Protein AF-A0A8C2QDZ1-F1 (afdb_monomer_lite)

pLDDT: mean 70.51, std 19.2, range [42.56, 98.12]

Radius of gyration: 37.59 Å; chains: 1; bounding box: 65×62×98 Å

Secondary structure (DSSP, 8-state):
---------------PPP-PPPP----------------------------------HHHHHHHHHHHHHHHHHHHHHHHHHHHTT--TTHHHHHHHHHHHHHHHHHHHHHHHHHH--S---GGG-----PPP-

Sequence (134 aa):
GVRLTPTLDPSEYKTTPIRVPRTSGFRRAELGFGRSCHGAFRSPCSSPKLEEDDEISEETLNSDIQKLKEKRDMLDKEISQLVKEGYRVGELEDHIALLHEYNDIKDVAQMLLGKLELRGRPIASMSYNLEPVS

Foldseek 3Di:
DDDDDDDDDPDDDDDDDDDDDDDDDDDDDDDDDDPPPPPDDDPPPPPVPPPDPPPCDVVNVVVVVVVVVVVVVVVVVVVVVCVVVVDDPCPVVVVVVVVVVVVVVVVVVVVVVVVVPPDDDPCVVVPDPPDDDD

Structure (mmCIF, N/CA/C/O backbone):
data_AF-A0A8C2QDZ1-F1
#
_entry.id   AF-A0A8C2QDZ1-F1
#
loop_
_atom_site.group_PDB
_atom_site.id
_atom_site.type_symbol
_atom_site.label_atom_id
_atom_site.label_alt_id
_atom_site.label_comp_id
_atom_site.label_asym_id
_atom_site.label_entity_id
_atom_site.label_seq_id
_atom_site.pdbx_PDB_ins_code
_atom_site.Cartn_x
_atom_site.Cartn_y
_atom_site.Cartn_z
_atom_site.occupancy
_atom_site.B_iso_or_equiv
_atom_site.auth_seq_id
_atom_site.auth_comp_id
_atom_site.auth_asym_id
_atom_site.auth_atom_id
_atom_site.pdbx_PDB_model_num
ATOM 1 N N . GLY A 1 1 ? 32.221 -45.473 -17.466 1.00 43.06 1 GLY A N 1
ATOM 2 C CA . GLY A 1 1 ? 32.905 -44.214 -17.123 1.00 43.06 1 GLY A CA 1
ATOM 3 C C . GLY A 1 1 ? 32.110 -43.539 -16.036 1.00 43.06 1 GLY A C 1
ATOM 4 O O . GLY A 1 1 ? 30.941 -43.261 -16.258 1.00 43.06 1 GLY A O 1
ATOM 5 N N . VAL A 1 2 ? 32.689 -43.418 -14.844 1.00 48.28 2 VAL A N 1
ATOM 6 C CA . VAL A 1 2 ? 31.997 -43.015 -13.612 1.00 48.28 2 VAL A CA 1
ATOM 7 C C . VAL A 1 2 ? 31.783 -41.498 -13.591 1.00 48.28 2 VAL A C 1
ATOM 9 O O . VAL A 1 2 ? 32.693 -40.728 -13.885 1.00 48.28 2 VAL A O 1
ATOM 12 N N . ARG A 1 3 ? 30.551 -41.100 -13.263 1.00 42.56 3 ARG A N 1
ATOM 13 C CA . ARG A 1 3 ? 30.065 -39.728 -13.075 1.00 42.56 3 ARG A CA 1
ATOM 14 C C . ARG A 1 3 ? 30.618 -39.184 -11.753 1.00 42.56 3 ARG A C 1
ATOM 16 O O . ARG A 1 3 ? 30.328 -39.757 -10.710 1.00 42.56 3 ARG A O 1
ATOM 23 N N . LEU A 1 4 ? 31.400 -38.105 -11.786 1.00 53.03 4 LEU A N 1
ATOM 24 C CA . LEU A 1 4 ? 31.871 -37.432 -10.572 1.00 53.03 4 LEU A CA 1
ATOM 25 C C . LEU A 1 4 ? 30.851 -36.370 -10.145 1.00 53.03 4 LEU A C 1
ATOM 27 O O . LEU A 1 4 ? 30.666 -35.363 -10.822 1.00 53.03 4 LEU A O 1
ATOM 31 N N . THR A 1 5 ? 30.188 -36.613 -9.019 1.00 53.25 5 THR A N 1
ATOM 32 C CA . THR A 1 5 ? 29.478 -35.607 -8.220 1.00 53.25 5 THR A CA 1
ATOM 33 C C . THR A 1 5 ? 30.390 -35.192 -7.063 1.00 53.25 5 THR A C 1
ATOM 35 O O . THR A 1 5 ? 30.802 -36.077 -6.307 1.00 53.25 5 THR A O 1
ATOM 38 N N . PRO A 1 6 ? 30.718 -33.903 -6.867 1.00 53.44 6 PRO A N 1
ATOM 39 C CA . PRO A 1 6 ? 31.425 -33.482 -5.668 1.00 53.44 6 PRO A CA 1
ATOM 40 C C . PRO A 1 6 ? 30.433 -33.424 -4.499 1.00 53.44 6 PRO A C 1
ATOM 42 O O . PRO A 1 6 ? 29.517 -32.606 -4.474 1.00 53.44 6 PRO A O 1
ATOM 45 N N . THR A 1 7 ? 30.609 -34.344 -3.553 1.00 44.16 7 THR A N 1
ATOM 46 C CA . THR A 1 7 ? 29.965 -34.333 -2.234 1.00 44.16 7 THR A CA 1
ATOM 47 C C . THR A 1 7 ? 30.751 -33.359 -1.359 1.00 44.16 7 THR A C 1
ATOM 49 O O . THR A 1 7 ? 31.932 -33.590 -1.114 1.00 44.16 7 THR A O 1
ATOM 52 N N . LEU A 1 8 ? 30.134 -32.248 -0.948 1.00 54.06 8 LEU A N 1
ATOM 53 C CA . LEU A 1 8 ? 30.697 -31.336 0.049 1.00 54.06 8 LEU A CA 1
ATOM 54 C C . LEU A 1 8 ? 30.268 -31.815 1.440 1.00 54.06 8 LEU A C 1
ATOM 56 O O . LEU A 1 8 ? 29.078 -31.902 1.734 1.00 54.06 8 LEU A O 1
ATOM 60 N N . ASP A 1 9 ? 31.258 -32.157 2.256 1.00 50.25 9 ASP A N 1
ATOM 61 C CA . ASP A 1 9 ? 31.127 -32.638 3.631 1.00 50.25 9 ASP A CA 1
ATOM 62 C C . ASP A 1 9 ? 30.883 -31.445 4.589 1.00 50.25 9 ASP A C 1
ATOM 64 O O . ASP A 1 9 ? 31.622 -30.455 4.509 1.00 50.25 9 ASP A O 1
ATOM 68 N N . PRO A 1 10 ? 29.876 -31.465 5.487 1.00 50.59 10 PRO A N 1
ATOM 69 C CA . PRO A 1 10 ? 29.631 -30.375 6.428 1.00 50.59 10 PRO A CA 1
ATOM 70 C C . PRO A 1 10 ? 30.567 -30.483 7.643 1.00 50.59 10 PRO A C 1
ATOM 72 O O . PRO A 1 10 ? 30.177 -30.922 8.725 1.00 50.59 10 PRO A O 1
ATOM 75 N N . SER A 1 11 ? 31.821 -30.061 7.473 1.00 45.75 11 SER A N 1
ATOM 76 C CA . SER A 1 11 ? 32.795 -29.978 8.565 1.00 45.75 11 SER A CA 1
ATOM 77 C C . SER A 1 11 ? 32.694 -28.647 9.321 1.00 45.75 11 SER A C 1
ATOM 79 O O . SER A 1 11 ? 33.189 -27.616 8.879 1.00 45.75 11 SER A O 1
ATOM 81 N N . GLU A 1 12 ? 32.078 -28.730 10.500 1.00 46.25 12 GLU A N 1
ATOM 82 C CA . GLU A 1 12 ? 32.500 -28.092 11.756 1.00 46.25 12 GLU A CA 1
ATOM 83 C C . GLU A 1 12 ? 32.737 -26.567 11.793 1.00 46.25 12 GLU A C 1
ATOM 85 O O . GLU A 1 12 ? 33.853 -26.078 11.644 1.00 46.25 12 GLU A O 1
ATOM 90 N N . TYR A 1 13 ? 31.725 -25.818 12.243 1.00 43.84 13 TYR A N 1
ATOM 91 C CA . TYR A 1 13 ? 31.961 -24.632 13.073 1.00 43.84 13 TYR A CA 1
ATOM 92 C C . TYR A 1 13 ? 31.267 -24.813 14.431 1.00 43.84 13 TYR A C 1
ATOM 94 O O . TYR A 1 13 ? 30.077 -24.573 14.609 1.00 43.84 13 TYR A O 1
ATOM 102 N N . LYS A 1 14 ? 32.021 -25.293 15.425 1.00 45.50 14 LYS A N 1
ATOM 103 C CA . LYS A 1 14 ? 31.604 -25.273 16.834 1.00 45.50 14 LYS A CA 1
ATOM 104 C C . LYS A 1 14 ? 32.116 -23.983 17.471 1.00 45.50 14 LYS A C 1
ATOM 106 O O . LYS A 1 14 ? 33.313 -23.827 17.687 1.00 45.50 14 LYS A O 1
ATOM 111 N N . THR A 1 15 ? 31.212 -23.063 17.789 1.00 44.47 15 THR A N 1
ATOM 112 C CA . THR A 1 15 ? 31.514 -21.848 18.558 1.00 44.47 15 THR A CA 1
ATOM 113 C C . THR A 1 15 ? 31.723 -22.208 20.031 1.00 44.47 15 THR A C 1
ATOM 115 O O . THR A 1 15 ? 30.777 -22.571 20.726 1.00 44.47 15 THR A O 1
ATOM 118 N N . THR A 1 16 ? 32.954 -22.111 20.535 1.00 58.91 16 THR A N 1
ATOM 119 C CA . THR A 1 16 ? 33.245 -22.226 21.975 1.00 58.91 16 THR A CA 1
ATOM 120 C C . THR A 1 16 ? 33.203 -20.851 22.651 1.00 58.91 16 THR A C 1
ATOM 122 O O . THR A 1 16 ? 33.806 -19.914 22.122 1.00 58.91 16 THR A O 1
ATOM 125 N N . PRO A 1 17 ? 32.568 -20.695 23.828 1.00 50.66 17 PRO A N 1
ATOM 126 C CA . PRO A 1 17 ? 32.567 -19.427 24.549 1.00 50.66 17 PRO A CA 1
ATOM 127 C C . PRO A 1 17 ? 33.934 -19.152 25.199 1.00 50.66 17 PRO A C 1
ATOM 129 O O . PRO A 1 17 ? 34.522 -20.011 25.859 1.00 50.66 17 PRO A O 1
ATOM 132 N N . ILE A 1 18 ? 34.425 -17.924 25.021 1.00 52.12 18 ILE A N 1
ATOM 133 C CA . ILE A 1 18 ? 35.695 -17.417 25.557 1.00 52.12 18 ILE A CA 1
ATOM 134 C C . ILE A 1 18 ? 35.608 -17.310 27.089 1.00 52.12 18 ILE A C 1
ATOM 136 O O . ILE A 1 18 ? 34.790 -16.568 27.631 1.00 52.12 18 ILE A O 1
ATOM 140 N N . ARG A 1 19 ? 36.468 -18.047 27.805 1.00 54.81 19 ARG A N 1
ATOM 141 C CA . ARG A 1 19 ? 36.566 -18.048 29.275 1.00 54.81 19 ARG A CA 1
ATOM 142 C C . ARG A 1 19 ? 37.693 -17.110 29.714 1.00 54.81 19 ARG A C 1
ATOM 144 O O . ARG A 1 19 ? 38.859 -17.399 29.470 1.00 54.81 19 ARG A O 1
ATOM 151 N N . VAL A 1 20 ? 37.351 -16.004 30.374 1.00 64.31 20 VAL A N 1
ATOM 152 C CA . VAL A 1 20 ? 38.337 -15.052 30.920 1.00 64.31 20 VAL A CA 1
ATOM 153 C C . VAL A 1 20 ? 38.997 -15.562 32.219 1.00 64.31 20 VAL A C 1
ATOM 155 O O . VAL A 1 20 ? 38.351 -16.291 32.983 1.00 64.31 20 VAL A O 1
ATOM 158 N N . PRO A 1 21 ? 40.267 -15.197 32.501 1.00 49.44 21 PRO A N 1
ATOM 159 C CA . PRO A 1 21 ? 41.013 -15.693 33.660 1.00 49.44 21 PRO A CA 1
ATOM 160 C C . PRO A 1 21 ? 40.544 -15.059 34.978 1.00 49.44 21 PRO A C 1
ATOM 162 O O . PRO A 1 21 ? 40.363 -13.847 35.070 1.00 49.44 21 PRO A O 1
ATOM 165 N N . ARG A 1 22 ? 40.388 -15.879 36.024 1.00 54.06 22 ARG A N 1
ATOM 166 C CA . ARG A 1 22 ? 40.123 -15.425 37.399 1.00 54.06 22 ARG A CA 1
ATOM 167 C C . ARG A 1 22 ? 41.445 -15.106 38.095 1.00 54.06 22 ARG A C 1
ATOM 169 O O . ARG A 1 22 ? 42.317 -15.969 38.151 1.00 54.06 22 ARG A O 1
ATOM 176 N N . THR A 1 23 ? 41.584 -13.905 38.649 1.00 55.78 23 THR A N 1
ATOM 177 C CA . THR A 1 23 ? 42.732 -13.537 39.485 1.00 55.78 23 THR A CA 1
ATOM 178 C C . THR A 1 23 ? 42.529 -14.029 40.919 1.00 55.78 23 THR A C 1
ATOM 180 O O . THR A 1 23 ? 41.459 -13.889 41.510 1.00 55.78 23 THR A O 1
ATOM 1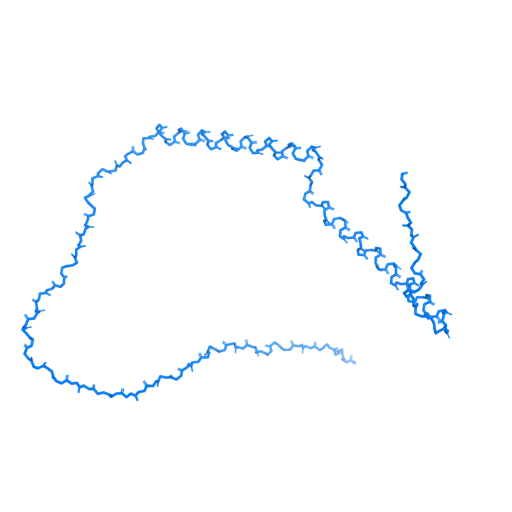83 N N . SER A 1 24 ? 43.574 -14.647 41.469 1.00 50.00 24 SER A N 1
ATOM 184 C CA . SER A 1 24 ? 43.667 -15.136 42.844 1.00 50.00 24 SER A CA 1
ATOM 185 C C . SER A 1 24 ? 44.666 -14.292 43.644 1.00 50.00 24 SER A C 1
ATOM 187 O O . SER A 1 24 ? 45.835 -14.221 43.267 1.00 50.00 24 SER A O 1
ATOM 189 N N . GLY A 1 25 ? 44.237 -13.728 44.775 1.00 43.53 25 GLY A N 1
ATOM 190 C CA . GLY A 1 25 ? 45.104 -13.179 45.832 1.00 43.53 25 GLY A CA 1
ATOM 191 C C . GLY A 1 25 ? 44.264 -12.579 46.970 1.00 43.53 25 GLY A C 1
ATOM 192 O O . GLY A 1 25 ? 43.499 -11.661 46.718 1.00 43.53 25 GLY A O 1
ATOM 193 N N . PHE A 1 26 ? 44.150 -13.249 48.132 1.00 43.72 26 PHE A N 1
ATOM 194 C CA . PHE A 1 26 ? 44.884 -12.997 49.402 1.00 43.72 26 PHE A CA 1
ATOM 195 C C . PHE A 1 26 ? 44.645 -11.570 49.968 1.00 43.72 26 PHE A C 1
ATOM 197 O O . PHE A 1 26 ? 44.953 -10.607 49.289 1.00 43.72 26 PHE A O 1
ATOM 204 N N . ARG A 1 27 ? 44.147 -11.308 51.193 1.00 49.94 27 ARG A N 1
ATOM 205 C CA . ARG A 1 27 ? 44.228 -12.019 52.485 1.00 49.94 27 ARG A CA 1
ATOM 206 C C . ARG A 1 27 ? 43.042 -11.732 53.426 1.00 49.94 27 ARG A C 1
ATOM 208 O O . ARG A 1 27 ? 42.390 -10.700 53.355 1.00 49.94 27 ARG A O 1
ATOM 215 N N . ARG A 1 28 ? 42.861 -12.676 54.354 1.00 49.94 28 ARG A N 1
ATOM 216 C CA . ARG A 1 28 ? 42.009 -12.672 55.552 1.00 49.94 28 ARG A CA 1
ATOM 217 C C . ARG A 1 28 ? 42.552 -11.680 56.600 1.00 49.94 28 ARG A C 1
ATOM 219 O O . ARG A 1 28 ? 43.743 -11.736 56.895 1.00 49.94 28 ARG A O 1
ATOM 226 N N . ALA A 1 29 ? 41.688 -10.840 57.171 1.00 46.72 29 ALA A N 1
ATOM 227 C CA . ALA A 1 29 ? 41.928 -10.124 58.426 1.00 46.72 29 ALA A CA 1
ATOM 228 C C . ALA A 1 29 ? 40.986 -10.694 59.497 1.00 46.72 29 ALA A C 1
ATOM 230 O O . ALA A 1 29 ? 39.796 -10.885 59.247 1.00 46.72 29 ALA A O 1
ATOM 231 N N . GLU A 1 30 ? 41.549 -11.031 60.652 1.00 55.72 30 GLU A N 1
ATOM 232 C CA . GLU A 1 30 ? 40.835 -11.509 61.830 1.00 55.72 30 GLU A CA 1
ATOM 233 C C . GLU A 1 30 ? 40.047 -10.368 62.479 1.00 55.72 30 GLU A C 1
ATOM 235 O O . GLU A 1 30 ? 40.611 -9.325 62.800 1.00 55.72 30 GLU A O 1
ATOM 240 N N . LEU A 1 31 ? 38.761 -10.597 62.743 1.00 50.75 31 LEU A N 1
ATOM 241 C CA . LEU A 1 31 ? 38.043 -9.934 63.826 1.00 50.75 31 LEU A CA 1
ATOM 242 C C . LEU A 1 31 ? 37.260 -11.007 64.575 1.00 50.75 31 LEU A C 1
ATOM 244 O O . LEU A 1 31 ? 36.346 -11.638 64.042 1.00 50.75 31 LEU A O 1
ATOM 248 N N . GLY A 1 32 ? 37.715 -11.260 65.798 1.00 48.34 32 GLY A N 1
ATOM 249 C CA . GLY A 1 32 ? 37.100 -12.190 66.725 1.00 48.34 32 GLY A CA 1
ATOM 250 C C . GLY A 1 32 ? 35.723 -11.735 67.207 1.00 48.34 32 GLY A C 1
ATOM 251 O O . GLY A 1 32 ? 35.344 -10.571 67.113 1.00 48.34 32 GLY A O 1
ATOM 252 N N . PHE A 1 33 ? 35.016 -12.708 67.784 1.00 55.09 33 PHE A N 1
ATOM 253 C CA . PHE A 1 33 ? 33.851 -12.542 68.655 1.00 55.09 33 PHE A CA 1
ATOM 254 C C . PHE A 1 33 ? 32.643 -11.802 68.055 1.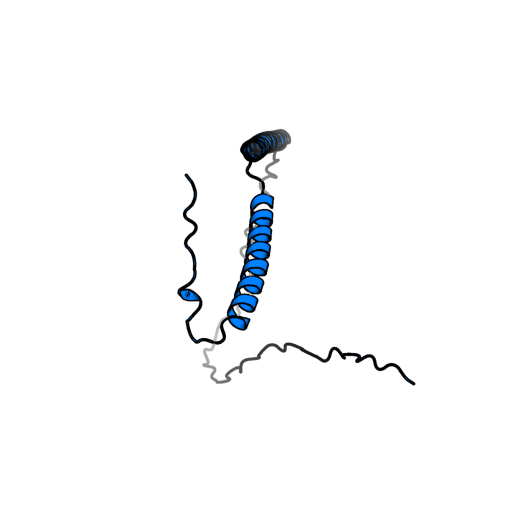00 55.09 33 PHE A C 1
ATOM 256 O O . PHE A 1 33 ? 32.155 -10.802 68.577 1.00 55.09 33 PHE A O 1
ATOM 263 N N . GLY A 1 34 ? 32.068 -12.394 67.007 1.00 50.75 34 GLY A N 1
ATOM 264 C CA . GLY A 1 34 ? 30.666 -12.187 66.647 1.00 50.75 34 GLY A CA 1
ATOM 265 C C . GLY A 1 34 ? 29.792 -13.220 67.355 1.00 50.75 34 GLY A C 1
ATOM 266 O O . GLY A 1 34 ? 30.008 -14.419 67.207 1.00 50.75 34 GLY A O 1
ATOM 267 N N . ARG A 1 35 ? 28.837 -12.748 68.156 1.00 59.88 35 ARG A N 1
ATOM 268 C CA . ARG A 1 35 ? 27.823 -13.533 68.877 1.00 59.88 35 ARG A CA 1
ATOM 269 C C . ARG A 1 35 ? 27.196 -14.614 67.989 1.00 59.88 35 ARG A C 1
ATOM 271 O O . ARG A 1 35 ? 27.047 -14.422 66.789 1.00 59.88 35 ARG A O 1
ATOM 278 N N . SER A 1 36 ? 26.777 -15.719 68.605 1.00 57.75 36 SER A N 1
ATOM 279 C CA . SER A 1 36 ? 25.905 -16.716 67.975 1.00 57.75 36 SER A CA 1
ATOM 280 C C . SER A 1 36 ? 24.672 -16.025 67.376 1.00 57.75 36 SER A C 1
ATOM 282 O O . SER A 1 36 ? 23.740 -15.664 68.091 1.00 57.75 36 SER A O 1
ATOM 284 N N . CYS A 1 37 ? 24.687 -15.817 66.061 1.00 58.50 37 CYS A N 1
ATOM 285 C CA . CYS A 1 37 ? 23.554 -15.343 65.273 1.00 58.50 37 CYS A CA 1
ATOM 286 C C . CYS A 1 37 ? 22.811 -16.547 64.683 1.00 58.50 37 CYS A C 1
ATOM 288 O O . CYS A 1 37 ? 22.511 -16.574 63.494 1.00 58.50 37 CYS A O 1
ATOM 290 N N . HIS A 1 38 ? 22.510 -17.565 65.493 1.00 60.78 38 HIS A N 1
ATOM 291 C CA . HIS A 1 38 ? 21.532 -18.592 65.120 1.00 60.78 38 HIS A CA 1
ATOM 292 C C . HIS A 1 38 ? 20.103 -18.065 65.317 1.00 60.78 38 HIS A C 1
ATOM 294 O O . HIS A 1 38 ? 19.281 -18.659 66.007 1.00 60.78 38 HIS A O 1
ATOM 300 N N . GLY A 1 39 ? 19.804 -16.924 64.699 1.00 65.00 39 GLY A N 1
ATOM 301 C CA . GLY A 1 39 ? 18.439 -16.576 64.346 1.00 65.00 39 GLY A CA 1
ATOM 302 C C . GLY A 1 39 ? 18.221 -17.071 62.927 1.00 65.00 39 GLY A C 1
ATOM 303 O O . GLY A 1 39 ? 18.909 -16.611 62.018 1.00 65.00 39 GLY A O 1
ATOM 304 N N . ALA A 1 40 ? 17.306 -18.019 62.718 1.00 73.06 40 ALA A N 1
ATOM 305 C CA . ALA A 1 40 ? 16.857 -18.324 61.365 1.00 73.06 40 ALA A CA 1
ATOM 306 C C . ALA A 1 40 ? 16.427 -17.009 60.692 1.00 73.06 40 ALA A C 1
ATOM 308 O O . ALA A 1 40 ? 15.682 -16.232 61.296 1.00 73.06 40 ALA A O 1
ATOM 309 N N . PHE A 1 41 ? 16.917 -16.750 59.476 1.00 69.81 41 PHE A N 1
ATOM 310 C CA . PHE A 1 41 ? 16.481 -15.606 58.683 1.00 69.81 41 PHE A CA 1
ATOM 311 C C . PHE A 1 41 ? 14.967 -15.710 58.507 1.00 69.81 41 PHE A C 1
ATOM 313 O O . PHE A 1 41 ? 14.467 -16.569 57.782 1.00 69.81 41 PHE A O 1
ATOM 320 N N . ARG A 1 42 ? 14.227 -14.863 59.219 1.00 70.94 42 ARG A N 1
ATOM 321 C CA . ARG A 1 42 ? 12.821 -14.636 58.927 1.00 70.94 42 ARG A CA 1
ATOM 322 C C . ARG A 1 42 ? 12.816 -13.610 57.816 1.00 70.94 42 ARG A C 1
ATOM 324 O O . ARG A 1 42 ? 13.094 -12.438 58.060 1.00 70.94 42 ARG A O 1
ATOM 331 N N . SER A 1 43 ? 12.566 -14.071 56.594 1.00 66.06 43 SER A N 1
ATOM 332 C CA . SER A 1 43 ? 12.232 -13.160 55.511 1.00 66.06 43 SER A CA 1
ATOM 333 C C . SER A 1 43 ? 11.103 -12.255 56.002 1.00 66.06 43 SER A C 1
ATOM 335 O O . SER A 1 43 ? 10.177 -12.756 56.654 1.00 66.06 43 SER A O 1
ATOM 337 N N . PRO A 1 44 ? 11.136 -10.946 55.708 1.00 64.50 44 PRO A N 1
ATOM 338 C CA . PRO A 1 44 ? 9.928 -10.147 55.692 1.00 64.50 44 PRO A CA 1
ATOM 339 C C . PRO A 1 44 ? 9.022 -10.774 54.630 1.00 64.50 44 PRO A C 1
ATOM 341 O O . PRO A 1 44 ? 9.029 -10.394 53.466 1.00 64.50 44 PRO A O 1
ATOM 344 N N . CYS A 1 45 ? 8.292 -11.824 55.000 1.00 60.47 45 CYS A N 1
ATOM 345 C CA . CYS A 1 45 ? 7.116 -12.223 54.268 1.00 60.47 45 CYS A CA 1
ATOM 346 C C . CYS A 1 45 ? 6.121 -11.107 54.540 1.00 60.47 45 CYS A C 1
ATOM 348 O O . CYS A 1 45 ? 5.304 -11.180 55.453 1.00 60.47 45 CYS A O 1
ATOM 350 N N . SER A 1 46 ? 6.206 -10.058 53.729 1.00 58.88 46 SER A N 1
ATOM 351 C CA . SER A 1 46 ? 5.011 -9.397 53.252 1.00 58.88 46 SER A CA 1
ATOM 352 C C . SER A 1 46 ? 4.253 -10.481 52.492 1.00 58.88 46 SER A C 1
ATOM 354 O O . SER A 1 46 ? 4.359 -10.587 51.277 1.00 58.88 46 SER A O 1
ATOM 356 N N . SER A 1 47 ? 3.560 -11.376 53.199 1.00 61.59 47 SER A N 1
ATOM 357 C CA . SER A 1 47 ? 2.367 -11.933 52.593 1.00 61.59 47 SER A CA 1
ATOM 358 C C . SER A 1 47 ? 1.524 -10.693 52.319 1.00 61.59 47 SER A C 1
ATOM 360 O O . SER A 1 47 ? 1.182 -10.000 53.290 1.00 61.59 47 SER A O 1
ATOM 362 N N . PRO A 1 48 ? 1.228 -10.350 51.053 1.00 55.19 48 PRO A N 1
ATOM 363 C CA . PRO A 1 48 ? 0.046 -9.547 50.837 1.00 55.19 48 PRO A CA 1
ATOM 364 C C . PRO A 1 48 ? -1.032 -10.320 51.579 1.00 55.19 48 PRO A C 1
ATOM 366 O O . PRO A 1 48 ? -1.122 -11.549 51.450 1.00 55.19 48 PRO A O 1
ATOM 369 N N . LYS A 1 49 ? -1.760 -9.641 52.461 1.00 53.12 49 LYS A N 1
ATOM 370 C CA . LYS A 1 49 ? -2.998 -10.233 52.928 1.00 53.12 49 LYS A CA 1
ATOM 371 C C . LYS A 1 49 ? -3.712 -10.698 51.664 1.00 53.12 49 LYS A C 1
ATOM 373 O O . LYS A 1 49 ? -3.725 -9.972 50.669 1.00 53.12 49 LYS A O 1
ATOM 378 N N . LEU A 1 50 ? -4.227 -11.917 51.701 1.00 56.88 50 LEU A N 1
ATOM 379 C CA . LEU A 1 50 ? -5.240 -12.375 50.768 1.00 56.88 50 LEU A CA 1
ATOM 380 C C . LEU A 1 50 ? -6.503 -11.540 51.080 1.00 56.88 50 LEU A C 1
ATOM 382 O O . LEU A 1 50 ? -7.471 -12.034 51.641 1.00 56.88 50 LEU A O 1
ATOM 386 N N . GLU A 1 51 ? -6.392 -10.221 50.925 1.00 50.28 51 GLU A N 1
ATOM 387 C CA . GLU A 1 51 ? -7.476 -9.261 50.976 1.00 50.28 51 GLU A CA 1
ATOM 388 C C . GLU A 1 51 ? -8.032 -9.307 49.571 1.00 50.28 51 GLU A C 1
ATOM 390 O O . GLU A 1 51 ? -7.486 -8.686 48.669 1.00 50.28 51 GLU A O 1
ATOM 395 N N . GLU A 1 52 ? -9.053 -10.154 49.467 1.00 50.31 52 GLU A N 1
ATOM 396 C CA . GLU A 1 52 ? -10.082 -10.133 48.447 1.00 50.31 52 GLU A CA 1
ATOM 397 C C . GLU A 1 52 ? -9.529 -10.496 47.065 1.00 50.31 52 GLU A C 1
ATOM 399 O O . GLU A 1 52 ? -8.718 -9.804 46.454 1.00 50.31 52 GLU A O 1
ATOM 404 N N . ASP A 1 53 ? -9.997 -11.632 46.541 1.00 52.50 53 ASP A N 1
ATOM 405 C CA . ASP A 1 53 ? -10.249 -11.672 45.112 1.00 52.50 53 ASP A CA 1
ATOM 406 C C . ASP A 1 53 ? -11.040 -10.385 44.838 1.00 52.50 53 ASP A C 1
ATOM 408 O O . ASP A 1 53 ? -12.199 -10.279 45.242 1.00 52.50 53 ASP A O 1
ATOM 412 N N . ASP A 1 54 ? -10.382 -9.366 44.272 1.00 56.91 54 ASP A N 1
ATOM 413 C CA . ASP A 1 54 ? -11.053 -8.346 43.481 1.00 56.91 54 ASP A CA 1
ATOM 414 C C . ASP A 1 54 ? -11.800 -9.188 42.453 1.00 56.91 54 ASP A C 1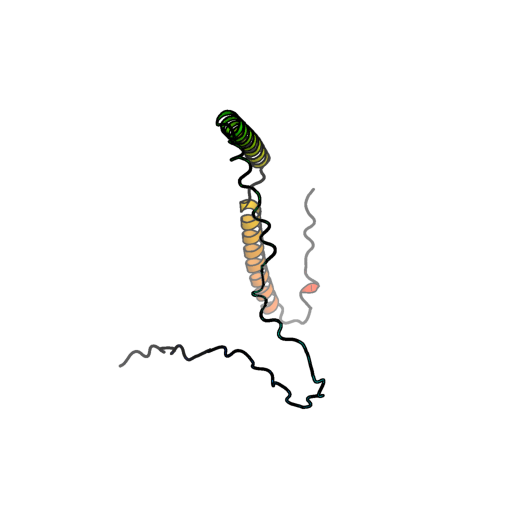
ATOM 416 O O . ASP A 1 54 ? -11.233 -9.634 41.453 1.00 56.91 54 ASP A O 1
ATOM 420 N N . GLU A 1 55 ? -13.029 -9.564 42.800 1.00 60.88 55 GLU A N 1
ATOM 421 C CA . GLU A 1 55 ? -13.942 -10.302 41.963 1.00 60.88 55 GLU A CA 1
ATOM 422 C C . GLU A 1 55 ? -14.199 -9.335 40.822 1.00 60.88 55 GLU A C 1
ATOM 424 O O . GLU A 1 55 ? -15.052 -8.450 40.905 1.00 60.88 55 GLU A O 1
ATOM 429 N N . ILE A 1 56 ? -13.339 -9.413 39.801 1.00 64.81 56 ILE A N 1
ATOM 430 C CA . ILE A 1 56 ? -13.493 -8.723 38.535 1.00 64.81 56 ILE A CA 1
ATOM 431 C C . ILE A 1 56 ? -14.846 -9.217 38.042 1.00 64.81 56 ILE A C 1
ATOM 433 O O . ILE A 1 56 ? -14.963 -10.308 37.486 1.00 64.81 56 ILE A O 1
ATOM 437 N N . SER A 1 57 ? -15.878 -8.442 38.376 1.00 80.19 57 SER A N 1
ATOM 438 C CA . SER A 1 57 ? -17.271 -8.799 38.178 1.00 80.19 57 SER A CA 1
ATOM 439 C C . SER A 1 57 ? -17.446 -9.200 36.724 1.00 80.19 57 SER A C 1
ATOM 441 O O . SER A 1 57 ? -16.878 -8.555 35.833 1.00 80.19 57 SER A O 1
ATOM 443 N N . GLU A 1 58 ? -18.240 -10.234 36.453 1.00 83.19 58 GLU A N 1
ATOM 444 C CA . GLU A 1 58 ? -18.551 -10.627 35.076 1.00 83.19 58 GLU A CA 1
ATOM 445 C C . GLU A 1 58 ? -19.013 -9.426 34.234 1.00 83.19 58 GLU A C 1
ATOM 447 O O . GLU A 1 58 ? -18.736 -9.348 33.039 1.00 83.19 58 GLU A O 1
ATOM 452 N N . GLU A 1 59 ? -19.650 -8.437 34.861 1.00 85.19 59 GLU A N 1
ATOM 453 C CA . GLU A 1 59 ? -20.049 -7.181 34.235 1.00 85.19 59 GLU A CA 1
ATOM 454 C C . GLU A 1 59 ? -18.851 -6.331 33.777 1.00 85.19 59 GLU A C 1
ATOM 456 O O . GLU A 1 59 ? -18.858 -5.809 32.660 1.00 85.19 59 GLU A O 1
ATOM 461 N N . THR A 1 60 ? -17.781 -6.250 34.576 1.00 91.81 60 THR A N 1
ATOM 462 C CA . THR A 1 60 ? -16.537 -5.566 34.182 1.00 91.81 60 THR A CA 1
ATOM 463 C C . THR A 1 60 ? -15.853 -6.276 33.013 1.00 91.81 60 THR A C 1
ATOM 465 O O . THR A 1 60 ? -15.524 -5.618 32.022 1.00 91.81 60 THR A O 1
ATOM 468 N N . LEU A 1 61 ? -15.756 -7.612 33.045 1.00 92.06 61 LEU A N 1
ATOM 469 C CA . LEU A 1 61 ? -15.206 -8.409 31.941 1.00 92.06 61 LEU A CA 1
ATOM 470 C C . LEU A 1 61 ? -16.020 -8.242 30.656 1.00 92.06 61 LEU A C 1
ATOM 472 O O . LEU A 1 61 ? -15.456 -8.014 29.585 1.00 92.06 61 LEU A O 1
ATOM 476 N N . ASN A 1 62 ? -17.348 -8.307 30.751 1.00 93.88 62 ASN A N 1
ATOM 477 C CA . ASN A 1 62 ? -18.238 -8.109 29.611 1.00 93.88 62 ASN A CA 1
ATOM 478 C C . ASN A 1 62 ? -18.109 -6.695 29.031 1.00 93.88 62 ASN A C 1
ATOM 480 O O . ASN A 1 62 ? -18.067 -6.537 27.807 1.00 93.88 62 ASN A O 1
ATOM 484 N N . SER A 1 63 ? -17.969 -5.678 29.890 1.00 94.25 63 SER A N 1
ATOM 485 C CA . SER A 1 63 ? -17.728 -4.299 29.457 1.00 94.25 63 SER A CA 1
ATOM 486 C C . SER A 1 63 ? -16.412 -4.164 28.682 1.00 94.25 63 SER A C 1
ATOM 488 O O . SER A 1 63 ? -16.353 -3.478 27.661 1.00 94.25 63 SER A O 1
ATOM 490 N N . ASP A 1 64 ? -15.360 -4.865 29.107 1.00 94.69 64 ASP A N 1
ATOM 491 C CA . ASP A 1 64 ? -14.055 -4.814 28.454 1.00 94.69 64 ASP A CA 1
ATOM 492 C C . ASP A 1 64 ? -14.036 -5.598 27.142 1.00 94.69 64 ASP A C 1
ATOM 494 O O . ASP A 1 64 ? -13.493 -5.116 26.145 1.00 94.69 64 ASP A O 1
ATOM 498 N N . ILE A 1 65 ? -14.721 -6.743 27.084 1.00 96.19 65 ILE A N 1
ATOM 499 C CA . ILE A 1 65 ? -14.961 -7.475 25.835 1.00 96.19 65 ILE A CA 1
ATOM 500 C C . ILE A 1 65 ? -15.688 -6.579 24.827 1.00 96.19 65 ILE A C 1
ATOM 502 O O . ILE A 1 65 ? -15.317 -6.551 23.650 1.00 96.19 65 ILE A O 1
ATOM 506 N N . GLN A 1 66 ? -16.707 -5.835 25.264 1.00 97.44 66 GLN A N 1
ATOM 507 C CA . GLN A 1 66 ? -17.429 -4.914 24.391 1.00 97.44 66 GLN A CA 1
ATOM 508 C C . GLN A 1 66 ? -16.516 -3.793 23.875 1.00 97.44 66 GLN A C 1
ATOM 510 O O . GLN A 1 66 ? -16.437 -3.589 22.664 1.00 97.44 66 GLN A O 1
ATOM 515 N N . LYS A 1 67 ? -15.753 -3.134 24.756 1.00 97.25 67 LYS A N 1
ATOM 516 C CA . LYS A 1 67 ? -14.787 -2.094 24.356 1.00 97.25 67 LYS A CA 1
ATOM 517 C C . LYS A 1 67 ? -13.752 -2.619 23.360 1.00 97.25 67 LYS A C 1
ATOM 519 O O . LYS A 1 67 ? -13.369 -1.909 22.432 1.00 97.25 67 LYS A O 1
ATOM 524 N N . LEU A 1 68 ? -13.267 -3.849 23.540 1.00 97.44 68 LEU A N 1
ATOM 525 C CA . LEU A 1 68 ? -12.312 -4.471 22.618 1.00 97.44 68 LEU A CA 1
ATOM 526 C C . LEU A 1 68 ? -12.936 -4.730 21.242 1.00 97.44 68 LEU A C 1
ATOM 528 O O . LEU A 1 68 ? -12.286 -4.477 20.228 1.00 97.44 68 LEU A O 1
ATOM 532 N N . LYS A 1 69 ? -14.197 -5.175 21.192 1.00 97.69 69 LYS A N 1
ATOM 533 C CA . LYS A 1 69 ? -14.934 -5.347 19.929 1.00 97.69 69 LYS A CA 1
ATOM 534 C C . LYS A 1 69 ? -15.129 -4.018 19.205 1.00 97.69 69 LYS A C 1
ATOM 536 O O . LYS A 1 69 ? -14.845 -3.946 18.015 1.00 97.69 69 LYS A O 1
ATOM 541 N N . GLU A 1 70 ? -15.531 -2.973 19.923 1.00 97.88 70 GLU A N 1
ATOM 542 C CA . GLU A 1 70 ? -15.692 -1.627 19.361 1.00 97.88 70 GLU A CA 1
ATOM 543 C C . GLU A 1 70 ? -14.368 -1.085 18.801 1.00 97.88 70 GLU A C 1
ATOM 545 O O . GLU A 1 70 ? -14.333 -0.556 17.690 1.00 97.88 70 GLU A O 1
ATOM 550 N N . LYS A 1 71 ? -13.256 -1.278 19.526 1.00 97.81 71 LYS A N 1
ATOM 551 C CA . LYS A 1 71 ? -11.915 -0.908 19.046 1.00 97.81 71 LYS A CA 1
ATOM 552 C C . LYS A 1 71 ? -11.515 -1.679 17.794 1.00 97.81 71 LYS A C 1
ATOM 554 O O . LYS A 1 71 ? -10.996 -1.070 16.864 1.00 97.81 71 LYS A O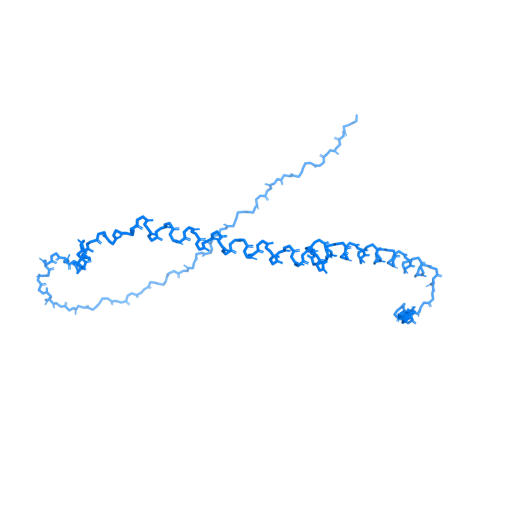 1
ATOM 559 N N . ARG A 1 72 ? -11.766 -2.991 17.748 1.00 97.69 72 ARG A N 1
ATOM 560 C CA . ARG A 1 72 ? -11.529 -3.800 16.546 1.00 97.69 72 ARG A CA 1
ATOM 561 C C . ARG A 1 72 ? -12.322 -3.243 15.364 1.00 97.69 72 ARG A C 1
ATOM 563 O O . ARG A 1 72 ? -11.738 -2.988 14.323 1.00 97.69 72 ARG A O 1
ATOM 570 N N . ASP A 1 73 ? -13.616 -2.983 15.542 1.00 97.88 73 ASP A N 1
ATOM 571 C CA . ASP A 1 73 ? -14.473 -2.473 14.464 1.00 97.88 73 ASP A CA 1
ATOM 572 C C . ASP A 1 73 ? -14.054 -1.084 13.971 1.00 97.88 73 ASP A C 1
ATOM 574 O O . ASP A 1 73 ? -14.223 -0.755 12.797 1.00 97.88 73 ASP A O 1
ATOM 578 N N . MET A 1 74 ? -13.506 -0.252 14.856 1.00 98.12 74 MET A N 1
ATOM 579 C CA . MET A 1 74 ? -12.905 1.028 14.486 1.00 98.12 74 MET A CA 1
ATOM 580 C C . MET A 1 74 ? -11.633 0.836 13.650 1.00 98.12 74 MET A C 1
ATOM 582 O O . MET A 1 74 ? -11.505 1.467 12.603 1.00 98.12 74 MET A O 1
ATOM 586 N N . LEU A 1 75 ? -10.735 -0.059 14.069 1.00 97.56 75 LEU A N 1
ATOM 587 C CA . LEU A 1 75 ? -9.504 -0.363 13.335 1.00 97.56 75 LEU A CA 1
ATOM 588 C C . LEU A 1 75 ? -9.795 -1.004 11.973 1.00 97.56 75 LEU A C 1
ATOM 590 O O . LEU A 1 75 ? -9.191 -0.622 10.979 1.00 97.56 75 LEU A O 1
ATOM 594 N N . ASP A 1 76 ? -10.769 -1.911 11.886 1.00 96.94 76 ASP A N 1
ATOM 595 C CA . ASP A 1 76 ? -11.172 -2.534 10.619 1.00 96.94 76 ASP A CA 1
ATOM 596 C C . ASP A 1 76 ? -11.707 -1.495 9.617 1.00 96.94 76 ASP A C 1
ATOM 598 O O . ASP A 1 76 ? -11.471 -1.600 8.408 1.00 96.94 76 ASP A O 1
ATOM 602 N N . LYS A 1 77 ? -12.399 -0.454 10.105 1.00 97.00 77 LYS A N 1
ATOM 603 C CA . LYS A 1 77 ? -12.835 0.682 9.276 1.00 97.00 77 LYS A CA 1
ATOM 604 C C . LYS A 1 77 ? -11.656 1.521 8.798 1.00 97.00 77 LYS A C 1
ATOM 606 O O . LYS A 1 77 ? -11.631 1.871 7.622 1.00 97.00 77 LYS A O 1
ATOM 611 N N . GLU A 1 78 ? -10.705 1.825 9.677 1.00 96.69 78 GLU A N 1
ATOM 612 C CA . GLU A 1 78 ? -9.496 2.583 9.336 1.00 96.69 78 GLU A CA 1
ATOM 613 C C . GLU A 1 78 ? -8.651 1.834 8.297 1.00 96.69 78 GLU A C 1
ATOM 615 O O . GLU A 1 78 ? -8.318 2.390 7.254 1.00 96.69 78 GLU A O 1
ATOM 620 N N . ILE A 1 79 ? -8.417 0.534 8.504 1.00 93.25 79 ILE A N 1
ATOM 621 C CA . ILE A 1 79 ? -7.738 -0.339 7.537 1.00 93.25 79 ILE A CA 1
ATOM 622 C C . ILE A 1 79 ? -8.487 -0.335 6.200 1.00 93.25 79 ILE A C 1
ATOM 624 O O . ILE A 1 79 ? -7.881 -0.159 5.144 1.00 93.25 79 ILE A O 1
ATOM 628 N N . SER A 1 80 ? -9.817 -0.474 6.224 1.00 94.31 80 SER A N 1
ATOM 629 C CA . SER A 1 80 ? -10.635 -0.435 5.005 1.00 94.31 80 SER A CA 1
ATOM 630 C C . SER A 1 80 ? -10.553 0.911 4.283 1.00 94.31 80 SER A C 1
ATOM 632 O O . SER A 1 80 ? -10.622 0.951 3.055 1.00 94.31 80 SER A O 1
ATOM 634 N N . GLN A 1 81 ? -10.440 2.016 5.021 1.00 96.12 81 GLN A N 1
ATOM 635 C CA . GLN A 1 81 ? -10.269 3.346 4.451 1.00 96.12 81 GLN A CA 1
ATOM 636 C C . GLN A 1 81 ? -8.894 3.488 3.793 1.00 96.12 81 GLN A C 1
ATOM 638 O O . GLN A 1 81 ? -8.833 3.874 2.630 1.00 96.12 81 GLN A O 1
ATOM 643 N N . LEU A 1 82 ? -7.821 3.090 4.479 1.00 91.00 82 LEU A N 1
ATOM 644 C CA . LEU A 1 82 ? -6.460 3.117 3.936 1.00 91.00 82 LEU A CA 1
ATOM 645 C C . LEU A 1 82 ? -6.350 2.292 2.646 1.00 91.00 82 LEU A C 1
ATOM 647 O O . LEU A 1 82 ? -5.799 2.757 1.652 1.00 91.00 82 LEU A O 1
ATOM 651 N N . VAL A 1 83 ? -6.966 1.107 2.612 1.00 90.31 83 VAL A N 1
ATOM 652 C CA . VAL A 1 83 ? -7.001 0.272 1.402 1.00 90.31 83 VAL A CA 1
ATOM 653 C C . VAL A 1 83 ? -7.800 0.934 0.270 1.00 90.31 83 VAL A C 1
ATOM 655 O O . VAL A 1 83 ? -7.400 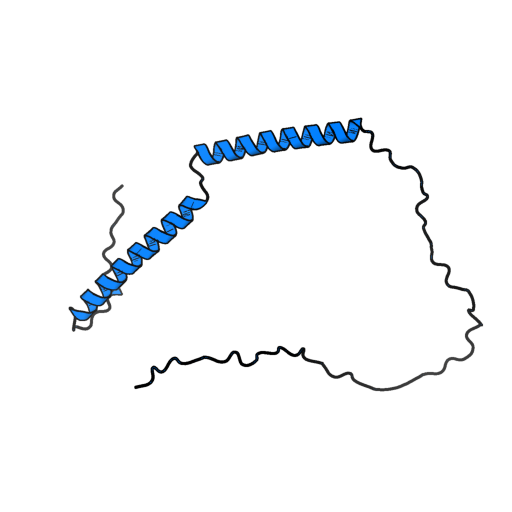0.838 -0.889 1.00 90.31 83 VAL A O 1
ATOM 658 N N . LYS A 1 84 ? -8.910 1.627 0.570 1.00 89.88 84 LYS A N 1
ATOM 659 C CA . LYS A 1 84 ? -9.687 2.388 -0.434 1.00 89.88 84 LYS A CA 1
ATOM 660 C C . LYS A 1 84 ? -8.921 3.583 -0.992 1.00 89.88 84 LYS A C 1
ATOM 662 O O . LYS A 1 84 ? -9.085 3.900 -2.165 1.00 89.88 84 LYS A O 1
ATOM 667 N N . GLU A 1 85 ? -8.115 4.232 -0.162 1.00 89.62 85 GLU A N 1
ATOM 668 C CA . GLU A 1 85 ? -7.220 5.321 -0.563 1.00 89.62 85 GLU A CA 1
ATOM 669 C C . GLU A 1 85 ? -6.034 4.822 -1.405 1.00 89.62 85 GLU A C 1
ATOM 671 O O . GLU A 1 85 ? -5.320 5.626 -1.996 1.00 89.62 85 GLU A O 1
ATOM 676 N N . GLY A 1 86 ? -5.870 3.500 -1.526 1.00 82.12 86 GLY A N 1
ATOM 677 C CA . GLY A 1 86 ? -4.850 2.869 -2.354 1.00 82.12 86 GLY A CA 1
ATOM 678 C C . GLY A 1 86 ? -3.601 2.471 -1.583 1.00 82.12 86 GLY A C 1
ATOM 679 O O . GLY A 1 86 ? -2.697 1.923 -2.185 1.00 82.12 86 GLY A O 1
ATOM 680 N N . TYR A 1 87 ? -3.545 2.659 -0.262 1.00 80.38 87 TYR A N 1
ATOM 681 C CA . TYR A 1 87 ? -2.404 2.207 0.528 1.00 80.38 87 TYR A CA 1
ATOM 682 C C . TYR A 1 87 ? -2.426 0.683 0.654 1.00 80.38 87 TYR A C 1
ATOM 684 O O . TYR A 1 87 ? -3.145 0.108 1.478 1.00 80.38 87 TYR A O 1
ATOM 692 N N . ARG A 1 88 ? -1.628 0.010 -0.177 1.00 80.50 88 ARG A N 1
ATOM 693 C CA . ARG A 1 88 ? -1.400 -1.434 -0.104 1.00 80.50 88 ARG A CA 1
ATOM 694 C C . ARG A 1 88 ? 0.061 -1.718 0.180 1.00 80.50 88 ARG A C 1
ATOM 696 O O . ARG A 1 88 ? 0.949 -1.136 -0.426 1.00 80.50 88 ARG A O 1
ATOM 703 N N . VAL A 1 89 ? 0.290 -2.671 1.081 1.00 74.88 89 VAL A N 1
ATOM 704 C CA . VAL A 1 89 ? 1.639 -3.064 1.510 1.00 74.88 89 VAL A CA 1
ATOM 705 C C . VAL A 1 89 ? 2.499 -3.493 0.316 1.00 74.88 89 VAL A C 1
ATOM 707 O O . VAL A 1 89 ? 3.642 -3.076 0.251 1.00 74.88 89 VAL A O 1
ATOM 710 N N . GLY A 1 90 ? 1.921 -4.221 -0.649 1.00 77.81 90 GLY A N 1
ATOM 711 C CA . GLY A 1 90 ? 2.639 -4.800 -1.794 1.00 77.81 90 GLY A CA 1
ATOM 712 C C . GLY A 1 90 ? 3.092 -3.831 -2.893 1.00 77.81 90 GLY A C 1
ATOM 713 O O . GLY A 1 90 ? 3.852 -4.229 -3.769 1.00 77.81 90 GLY A O 1
ATOM 714 N N . GLU A 1 91 ? 2.637 -2.573 -2.886 1.00 79.88 91 GLU A N 1
ATOM 715 C CA . GLU A 1 91 ? 2.976 -1.618 -3.957 1.00 79.88 91 GLU A CA 1
ATOM 716 C C . GLU A 1 91 ? 4.470 -1.271 -3.954 1.00 79.88 91 GLU A C 1
ATOM 718 O O . GLU A 1 91 ? 5.070 -1.018 -5.000 1.00 79.88 91 GLU A O 1
ATOM 723 N N . LEU A 1 92 ? 5.103 -1.311 -2.780 1.00 82.38 92 LEU A N 1
ATOM 724 C CA . LEU A 1 92 ? 6.532 -1.065 -2.652 1.00 82.38 92 LEU A CA 1
ATOM 725 C C . LEU A 1 92 ? 7.359 -2.216 -3.235 1.00 82.38 92 LEU A C 1
ATOM 727 O O . LEU A 1 92 ? 8.330 -1.959 -3.946 1.00 82.38 92 LEU A O 1
ATOM 731 N N . GLU A 1 93 ? 6.986 -3.468 -2.969 1.00 86.06 93 GLU A N 1
ATOM 732 C CA . GLU A 1 93 ? 7.657 -4.632 -3.547 1.00 86.06 93 GLU A CA 1
ATOM 733 C C . GLU A 1 93 ? 7.557 -4.645 -5.079 1.00 86.06 93 GLU A C 1
ATOM 735 O O . GLU A 1 93 ? 8.559 -4.914 -5.747 1.00 86.06 93 GLU A O 1
ATOM 740 N N . ASP A 1 94 ? 6.400 -4.275 -5.637 1.00 88.06 94 ASP A N 1
ATOM 741 C CA . ASP A 1 94 ? 6.202 -4.159 -7.087 1.00 88.06 94 ASP A CA 1
ATOM 742 C C . ASP A 1 94 ? 7.115 -3.078 -7.697 1.00 88.06 94 ASP A C 1
ATOM 744 O O . ASP A 1 94 ? 7.760 -3.292 -8.729 1.00 88.06 94 ASP A O 1
ATOM 748 N N . HIS A 1 95 ? 7.240 -1.921 -7.039 1.00 89.19 95 HIS A N 1
ATOM 749 C CA . HIS A 1 95 ? 8.144 -0.856 -7.479 1.00 89.19 95 HIS A CA 1
ATOM 750 C C . HIS A 1 95 ? 9.627 -1.231 -7.354 1.00 89.19 95 HIS A C 1
ATOM 752 O O . HIS A 1 95 ? 10.426 -0.868 -8.222 1.00 89.19 95 HIS A O 1
ATOM 758 N N . ILE A 1 96 ? 10.007 -1.977 -6.313 1.00 88.25 96 ILE A N 1
ATOM 759 C CA . ILE A 1 96 ? 11.366 -2.510 -6.156 1.00 88.25 96 ILE A CA 1
ATOM 760 C C . ILE A 1 96 ? 11.683 -3.485 -7.296 1.00 88.25 96 ILE A C 1
ATOM 762 O O . ILE A 1 96 ? 12.747 -3.380 -7.908 1.00 88.25 96 ILE A O 1
ATOM 766 N N . ALA A 1 97 ? 10.757 -4.387 -7.629 1.00 92.00 97 ALA A N 1
ATOM 767 C CA . ALA A 1 97 ? 10.924 -5.325 -8.737 1.00 92.00 97 ALA A CA 1
ATOM 768 C C . ALA A 1 97 ? 11.126 -4.598 -10.077 1.00 92.00 97 ALA A C 1
ATOM 770 O O . ALA A 1 97 ? 12.053 -4.924 -10.820 1.00 92.00 97 ALA A O 1
ATOM 771 N N . LEU A 1 98 ? 10.328 -3.559 -10.343 1.00 93.12 98 LEU A N 1
ATOM 772 C CA . LEU A 1 98 ? 10.445 -2.758 -11.563 1.00 93.12 98 LEU A CA 1
ATOM 773 C C . LEU A 1 98 ? 11.795 -2.030 -11.665 1.00 93.12 98 LEU A C 1
ATOM 775 O O . LEU A 1 98 ? 12.388 -1.957 -12.741 1.00 93.12 98 LEU A O 1
ATOM 779 N N . LEU A 1 99 ? 12.308 -1.496 -10.553 1.00 94.69 99 LEU A N 1
ATOM 780 C CA . LEU A 1 99 ? 13.629 -0.862 -10.522 1.00 94.69 99 LEU A CA 1
ATOM 781 C C . LEU A 1 99 ? 14.755 -1.859 -10.800 1.00 94.69 99 LEU A C 1
ATOM 783 O O . LEU A 1 99 ? 15.725 -1.505 -11.473 1.00 94.69 99 LEU A O 1
ATOM 787 N N . HIS A 1 100 ? 14.640 -3.088 -10.296 1.00 95.25 100 HIS A N 1
ATOM 788 C CA . HIS A 1 100 ? 15.602 -4.143 -10.598 1.00 95.25 100 HIS A CA 1
ATOM 789 C C . HIS A 1 100 ? 15.585 -4.502 -12.083 1.00 95.25 100 HIS A C 1
ATOM 791 O O . HIS A 1 100 ? 16.640 -4.486 -12.708 1.00 95.25 100 HIS A O 1
ATOM 797 N N . GLU A 1 101 ? 14.406 -4.694 -12.671 1.00 94.19 101 GLU A N 1
ATOM 798 C CA . GLU A 1 101 ? 14.274 -4.975 -14.103 1.00 94.19 101 GLU A CA 1
ATOM 799 C C . GLU A 1 101 ? 14.837 -3.836 -14.972 1.00 94.19 101 GLU A C 1
ATOM 801 O O . GLU A 1 101 ? 15.577 -4.073 -15.931 1.00 94.19 101 GLU A O 1
ATOM 806 N N . TYR A 1 102 ? 14.551 -2.580 -14.612 1.00 95.44 102 TYR A N 1
ATOM 807 C CA . TYR A 1 102 ? 15.115 -1.420 -15.302 1.00 95.44 102 TYR A CA 1
ATOM 808 C C . TYR A 1 102 ? 16.646 -1.386 -15.223 1.00 95.44 102 TYR A C 1
ATOM 810 O O . TYR A 1 102 ? 17.310 -1.151 -16.237 1.00 95.44 102 TYR A O 1
ATOM 818 N N . ASN A 1 103 ? 17.214 -1.613 -14.035 1.00 93.94 103 ASN A N 1
ATOM 819 C CA . ASN A 1 103 ? 18.663 -1.630 -13.851 1.00 93.94 103 ASN A CA 1
ATOM 820 C C . ASN A 1 103 ? 19.314 -2.768 -14.641 1.00 93.94 103 ASN A C 1
ATOM 822 O O . ASN A 1 103 ? 20.315 -2.521 -15.303 1.00 93.94 103 ASN A O 1
ATOM 826 N N . ASP A 1 104 ? 18.711 -3.957 -14.670 1.00 94.50 104 ASP A N 1
ATOM 827 C CA . ASP A 1 104 ? 19.218 -5.090 -15.448 1.00 94.50 104 ASP A CA 1
ATOM 828 C C . ASP A 1 104 ? 19.309 -4.745 -16.943 1.00 94.50 104 ASP A C 1
ATOM 830 O O . ASP A 1 104 ? 20.340 -4.956 -17.590 1.00 94.50 104 ASP A O 1
ATOM 834 N N . ILE A 1 105 ? 18.250 -4.148 -17.501 1.00 92.31 105 ILE A N 1
ATOM 835 C CA . ILE A 1 105 ? 18.226 -3.715 -18.906 1.00 92.31 105 ILE A CA 1
ATOM 836 C C . ILE A 1 105 ? 19.265 -2.615 -19.150 1.00 92.31 105 ILE A C 1
ATOM 838 O O . ILE A 1 105 ? 20.003 -2.663 -20.141 1.00 92.31 105 ILE A O 1
ATOM 842 N N . LYS A 1 106 ? 19.343 -1.628 -18.253 1.00 92.19 106 LYS A N 1
ATOM 843 C CA . LYS A 1 106 ? 20.308 -0.528 -18.334 1.00 92.19 106 LYS A CA 1
ATOM 844 C C . LYS A 1 106 ? 21.747 -1.044 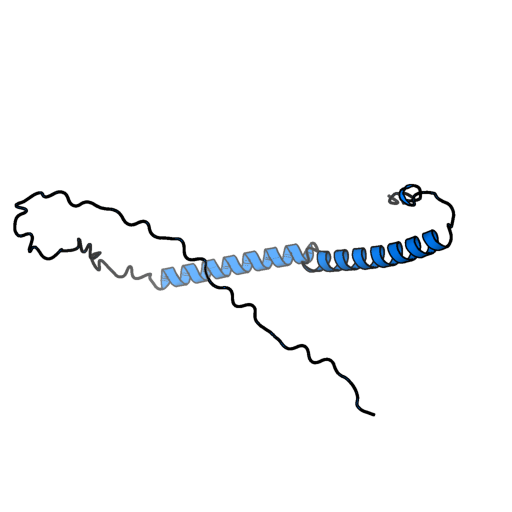-18.299 1.00 92.19 106 LYS A C 1
ATOM 846 O O . LYS A 1 106 ? 22.559 -0.602 -19.110 1.00 92.19 106 LYS A O 1
ATOM 851 N N . ASP A 1 107 ? 22.056 -1.994 -17.427 1.00 90.62 107 ASP A N 1
ATOM 852 C CA . ASP A 1 107 ? 23.390 -2.569 -17.270 1.00 90.62 107 ASP A CA 1
ATOM 853 C C . ASP A 1 107 ? 23.794 -3.385 -18.503 1.00 90.62 107 ASP A C 1
ATOM 855 O O . ASP A 1 107 ? 24.924 -3.272 -18.989 1.00 90.62 107 ASP A O 1
ATOM 859 N N . VAL A 1 108 ? 22.858 -4.142 -19.088 1.00 91.62 108 VAL A N 1
ATOM 860 C CA . VAL A 1 108 ? 23.078 -4.829 -20.369 1.00 91.62 108 VAL A CA 1
ATOM 861 C C . VAL A 1 108 ? 23.333 -3.823 -21.493 1.00 91.62 108 VAL A C 1
ATOM 863 O O . VAL A 1 108 ? 24.300 -3.981 -22.243 1.00 91.62 108 VAL A O 1
ATOM 866 N N . ALA A 1 109 ? 22.521 -2.769 -21.602 1.00 87.94 109 ALA A N 1
ATOM 867 C CA . ALA A 1 109 ? 22.694 -1.730 -22.615 1.00 87.94 109 ALA A CA 1
ATOM 868 C C . ALA A 1 109 ? 24.044 -1.012 -22.462 1.00 87.94 109 ALA A C 1
ATOM 870 O O . ALA A 1 109 ? 24.770 -0.822 -23.439 1.00 87.94 109 ALA A O 1
ATOM 871 N N . GLN A 1 110 ? 24.421 -0.684 -21.229 1.00 86.06 110 GLN A N 1
ATOM 872 C CA . GLN A 1 110 ? 25.680 -0.031 -20.899 1.00 86.06 110 GLN A CA 1
ATOM 873 C C . GLN A 1 110 ? 26.892 -0.929 -21.175 1.00 86.06 110 GLN A C 1
ATOM 875 O O . GLN A 1 110 ? 27.900 -0.458 -21.702 1.00 86.06 110 GLN A O 1
ATOM 880 N N . MET A 1 111 ? 26.798 -2.229 -20.886 1.00 88.00 111 MET A N 1
ATOM 881 C CA . MET A 1 111 ? 27.834 -3.205 -21.230 1.00 88.00 111 MET A CA 1
ATOM 882 C C . MET A 1 111 ? 28.004 -3.337 -22.748 1.00 88.00 111 MET A C 1
ATOM 884 O O . MET A 1 111 ? 29.133 -3.424 -23.236 1.00 88.00 111 MET A O 1
ATOM 888 N N . LEU A 1 112 ? 26.904 -3.381 -23.504 1.00 88.50 112 LEU A N 1
ATOM 889 C CA . LEU A 1 112 ? 26.948 -3.452 -24.964 1.00 88.50 112 LEU A CA 1
ATOM 890 C C . LEU A 1 112 ? 27.547 -2.176 -25.559 1.00 88.50 112 LEU A C 1
ATOM 892 O O . LEU A 1 112 ? 28.439 -2.263 -26.401 1.00 88.50 112 LEU A O 1
ATOM 896 N N . LEU A 1 113 ? 27.129 -1.008 -25.068 1.00 84.94 113 LEU A N 1
ATOM 897 C CA . LEU A 1 113 ? 27.684 0.277 -25.478 1.00 84.94 113 LEU A CA 1
ATOM 898 C C . LEU A 1 113 ? 29.182 0.364 -25.160 1.00 84.94 113 LEU A C 1
ATOM 900 O O . LEU A 1 113 ? 29.966 0.689 -26.042 1.00 84.94 113 LEU A O 1
ATOM 904 N N . GLY A 1 114 ? 29.606 -0.050 -23.963 1.00 84.38 114 GLY A N 1
ATOM 905 C CA . GLY A 1 114 ? 31.021 -0.090 -23.579 1.00 84.38 114 GLY A CA 1
ATOM 906 C C . GLY A 1 114 ? 31.875 -1.049 -24.420 1.00 84.38 114 GLY A C 1
ATOM 907 O O . GLY A 1 114 ? 33.070 -0.817 -24.590 1.00 84.38 114 GLY A O 1
ATOM 908 N N . LYS A 1 115 ? 31.284 -2.109 -24.989 1.00 83.00 115 LYS A N 1
ATOM 909 C CA . LYS A 1 115 ? 31.963 -2.999 -25.951 1.00 83.00 115 LYS A CA 1
ATOM 910 C C . LYS A 1 115 ? 32.049 -2.394 -27.353 1.00 83.00 115 LYS A C 1
ATOM 912 O O . LYS A 1 115 ? 33.024 -2.648 -28.057 1.00 83.00 115 LYS A O 1
ATOM 917 N N . LEU A 1 116 ? 31.038 -1.627 -27.762 1.00 77.88 116 LEU A N 1
ATOM 918 C CA . LEU A 1 116 ? 31.015 -0.922 -29.045 1.00 77.88 116 LEU A CA 1
ATOM 919 C C . LEU A 1 116 ? 31.928 0.316 -29.026 1.00 77.88 116 LEU A C 1
ATOM 921 O O . LEU A 1 116 ? 32.582 0.624 -30.021 1.00 77.88 116 LEU A O 1
ATOM 925 N N . GLU A 1 117 ? 32.046 0.987 -27.882 1.00 62.38 117 GLU A N 1
ATOM 926 C CA . GLU A 1 117 ? 32.921 2.137 -27.675 1.00 62.38 117 GLU A CA 1
ATOM 927 C C . GLU A 1 117 ? 34.309 1.714 -27.177 1.00 62.38 117 GLU A C 1
ATOM 929 O O . GLU A 1 117 ? 34.701 1.935 -26.035 1.00 62.38 117 GLU A O 1
ATOM 934 N N . LEU A 1 118 ? 35.138 1.195 -28.085 1.00 59.09 118 LEU A N 1
ATOM 935 C CA . LEU A 1 118 ? 36.582 0.999 -27.867 1.00 59.09 118 LEU A CA 1
ATOM 936 C C . LEU A 1 118 ? 37.392 2.317 -27.771 1.00 59.09 118 LEU A C 1
ATOM 938 O O . LEU A 1 118 ? 38.558 2.356 -28.166 1.00 59.09 118 LEU A O 1
ATOM 942 N N . ARG A 1 119 ? 36.822 3.431 -27.286 1.00 54.53 119 ARG A N 1
ATOM 943 C CA . ARG A 1 119 ? 37.526 4.730 -27.222 1.00 54.53 119 ARG A CA 1
ATOM 944 C C . ARG A 1 119 ? 37.150 5.597 -26.014 1.00 54.53 119 ARG A C 1
ATOM 946 O O . ARG A 1 119 ? 36.599 6.681 -26.160 1.00 54.53 119 ARG A O 1
ATOM 953 N N . GLY A 1 120 ? 37.573 5.166 -24.827 1.00 51.41 120 GLY A N 1
ATOM 954 C CA . GLY A 1 120 ? 38.210 6.052 -23.837 1.00 51.41 120 GLY A CA 1
ATOM 955 C C . GLY A 1 120 ? 37.437 7.266 -23.300 1.00 51.41 120 GLY A C 1
ATOM 956 O O . GLY A 1 120 ? 38.087 8.205 -22.842 1.00 51.41 120 GLY A O 1
ATOM 957 N N . ARG A 1 121 ? 36.099 7.286 -23.316 1.00 56.31 121 ARG A N 1
ATOM 958 C CA . ARG A 1 121 ? 35.313 8.290 -22.579 1.00 56.31 121 ARG A CA 1
ATOM 959 C C . ARG A 1 121 ? 34.532 7.626 -21.443 1.00 56.31 121 ARG A C 1
ATOM 961 O O . ARG A 1 121 ? 33.895 6.603 -21.677 1.00 56.31 121 ARG A O 1
ATOM 968 N N . PRO A 1 122 ? 34.579 8.163 -20.210 1.00 57.97 122 PRO A N 1
ATOM 969 C CA . PRO A 1 122 ? 33.818 7.604 -19.103 1.00 57.97 122 PRO A CA 1
ATOM 970 C C . PRO A 1 122 ? 32.312 7.756 -19.352 1.00 57.97 122 PRO A C 1
ATOM 972 O O . PRO A 1 122 ? 31.816 8.857 -19.604 1.00 57.97 122 PRO A O 1
ATOM 975 N N . ILE A 1 123 ? 31.586 6.642 -19.229 1.00 57.16 123 ILE A N 1
ATOM 976 C CA . ILE A 1 123 ? 30.148 6.512 -19.528 1.00 57.16 123 ILE A CA 1
ATOM 977 C C . ILE A 1 123 ? 29.279 7.435 -18.647 1.00 57.16 123 ILE A C 1
ATOM 979 O O . ILE A 1 123 ? 28.184 7.821 -19.042 1.00 57.16 123 ILE A O 1
ATOM 983 N N . ALA A 1 124 ? 29.802 7.901 -17.504 1.00 59.78 124 ALA A N 1
ATOM 984 C CA . ALA A 1 124 ? 29.171 8.925 -16.663 1.00 59.78 124 ALA A CA 1
ATOM 985 C C . ALA A 1 124 ? 28.848 10.241 -17.410 1.00 59.78 124 ALA A C 1
ATOM 987 O O . ALA A 1 124 ? 28.016 11.015 -16.951 1.00 59.78 124 ALA A O 1
ATOM 988 N N . SER A 1 125 ? 29.485 10.489 -18.560 1.00 54.81 125 SER A N 1
ATOM 989 C CA . SER A 1 125 ? 29.223 11.651 -19.422 1.00 54.81 125 SER A CA 1
ATOM 990 C C . SER A 1 125 ? 28.073 11.467 -20.427 1.00 54.81 125 SER A C 1
ATOM 992 O O . SER A 1 125 ? 27.718 12.428 -21.102 1.00 54.81 125 SER A O 1
ATOM 994 N N . MET A 1 126 ? 27.484 10.266 -20.522 1.00 57.25 126 MET A N 1
ATOM 995 C CA . MET A 1 126 ? 26.402 9.928 -21.463 1.00 57.25 126 MET A CA 1
ATOM 996 C C . MET A 1 126 ? 25.042 9.674 -20.796 1.00 57.25 126 MET A C 1
ATOM 998 O O . MET A 1 126 ? 24.105 9.255 -21.471 1.00 57.25 126 MET A O 1
ATOM 1002 N N . SER A 1 127 ? 24.891 9.932 -19.494 1.00 59.69 127 SER A N 1
ATOM 1003 C CA . SER A 1 127 ? 23.575 9.899 -18.844 1.00 59.69 127 SER A CA 1
ATOM 1004 C C . SER A 1 127 ? 22.673 10.984 -19.445 1.00 59.69 127 SER A C 1
ATOM 1006 O O . SER A 1 127 ? 22.740 12.145 -19.049 1.00 59.69 127 SER A O 1
ATOM 1008 N N . TYR A 1 128 ? 21.846 10.625 -20.428 1.00 57.16 128 TYR A N 1
ATOM 1009 C CA . TYR A 1 128 ? 20.793 11.497 -20.938 1.00 57.16 128 TYR A CA 1
ATOM 1010 C C . TYR A 1 128 ? 19.765 11.701 -19.821 1.00 57.16 128 TYR A C 1
ATOM 1012 O O . TYR A 1 128 ? 19.091 10.757 -19.411 1.00 57.16 128 TYR A O 1
ATOM 1020 N N . ASN A 1 129 ? 19.669 12.930 -19.311 1.00 50.00 129 ASN A N 1
ATOM 1021 C CA . ASN A 1 129 ? 18.578 13.342 -18.435 1.00 50.00 129 ASN A CA 1
ATOM 1022 C C . ASN A 1 129 ? 17.274 13.248 -19.240 1.00 50.00 129 ASN A C 1
ATOM 1024 O O . ASN A 1 129 ? 16.997 14.120 -20.062 1.00 50.00 129 ASN A O 1
ATOM 1028 N N . LEU A 1 130 ? 16.488 12.187 -19.040 1.00 50.81 130 LEU A N 1
ATOM 1029 C CA . LEU A 1 130 ? 15.071 12.239 -19.381 1.00 50.81 130 LEU A CA 1
ATOM 1030 C C . LEU A 1 130 ? 14.403 13.101 -18.311 1.00 50.81 130 LEU A C 1
ATOM 1032 O O . LEU A 1 130 ? 14.188 12.649 -17.187 1.00 50.81 130 LEU A O 1
ATOM 1036 N N . GLU A 1 131 ? 14.133 14.361 -18.645 1.00 44.75 131 GLU A N 1
ATOM 1037 C CA . GLU A 1 131 ? 13.235 15.177 -17.834 1.00 44.75 131 GLU A CA 1
ATOM 1038 C C . GLU A 1 131 ? 11.839 14.534 -17.798 1.00 44.75 131 GLU A C 1
ATOM 1040 O O . GLU A 1 131 ? 11.383 14.001 -18.817 1.00 44.75 131 GLU A O 1
ATOM 1045 N N . PRO A 1 132 ? 11.142 14.565 -16.649 1.00 47.38 132 PRO A N 1
ATOM 1046 C CA . PRO A 1 132 ? 9.772 14.093 -16.581 1.00 47.38 132 PRO A CA 1
ATOM 1047 C C . PRO A 1 132 ? 8.870 15.042 -17.376 1.00 47.38 132 PRO A C 1
ATOM 1049 O O . PRO A 1 132 ? 8.823 16.245 -17.119 1.00 47.38 132 PRO A O 1
ATOM 1052 N N . VAL A 1 133 ? 8.137 14.489 -18.343 1.00 50.91 133 VAL A N 1
ATOM 1053 C CA . VAL A 1 133 ? 7.025 15.188 -18.998 1.00 50.91 133 VAL A CA 1
ATOM 1054 C C . VAL A 1 133 ? 5.990 15.518 -17.918 1.00 50.91 133 VAL A C 1
ATOM 1056 O O . VAL A 1 133 ? 5.537 14.617 -17.211 1.00 50.91 133 VAL A O 1
ATOM 1059 N N . SER A 1 134 ? 5.705 16.815 -17.764 1.00 52.38 134 SER A N 1
ATOM 1060 C CA . SER A 1 134 ? 4.726 17.377 -16.819 1.00 52.38 134 SER A CA 1
ATOM 1061 C C . SER A 1 134 ? 3.284 17.107 -17.234 1.00 52.38 134 SER A C 1
ATOM 1063 O O . SER A 1 134 ? 3.025 17.084 -18.459 1.00 52.38 134 SER A O 1
#

InterPro domains:
  IPR010760 DNA repair protein, Swi5 [PF07061] (61-116)
  IPR010760 DNA repair protein, Swi5 [PTHR28529] (27-116)

Organism: Cricetulus griseus (NCBI:txid10029)